Protein AF-A0A9E1U1A8-F1 (afdb_monomer_lite)

Structure (mmCIF, N/CA/C/O backbone):
data_AF-A0A9E1U1A8-F1
#
_entry.id   AF-A0A9E1U1A8-F1
#
loop_
_atom_site.group_PDB
_atom_site.id
_atom_site.type_symbol
_atom_site.label_atom_id
_atom_site.label_alt_id
_atom_site.label_comp_id
_atom_site.label_asym_id
_atom_site.label_entity_id
_atom_site.label_seq_id
_atom_site.pdbx_PDB_ins_code
_atom_site.Cartn_x
_atom_site.Cartn_y
_atom_site.Cartn_z
_atom_site.occupancy
_atom_site.B_iso_or_equiv
_atom_site.auth_seq_id
_atom_site.auth_comp_id
_atom_site.auth_asym_id
_atom_site.auth_atom_id
_atom_site.pdbx_PDB_model_num
ATOM 1 N N . MET A 1 1 ? 17.878 -0.824 -8.428 1.00 45.88 1 MET A N 1
ATOM 2 C CA . MET A 1 1 ? 16.535 -1.020 -9.016 1.00 45.88 1 MET A CA 1
ATOM 3 C C . MET A 1 1 ? 16.470 -0.280 -10.341 1.00 45.88 1 MET A C 1
ATOM 5 O O . MET A 1 1 ? 16.596 0.936 -10.352 1.00 45.88 1 MET A O 1
ATOM 9 N N . GLY A 1 2 ? 16.378 -1.024 -11.444 1.00 48.59 2 GLY A N 1
ATOM 10 C CA . GLY A 1 2 ? 16.529 -0.543 -12.825 1.00 48.59 2 GLY A CA 1
ATOM 11 C C . GLY A 1 2 ? 15.254 0.019 -13.453 1.00 48.59 2 GLY A C 1
ATOM 12 O O . GLY A 1 2 ? 14.937 -0.340 -14.573 1.00 48.59 2 GLY A O 1
ATOM 13 N N . ALA A 1 3 ? 14.512 0.855 -12.721 1.00 50.16 3 ALA A N 1
ATOM 14 C CA . ALA A 1 3 ? 13.375 1.627 -13.247 1.00 50.16 3 ALA A CA 1
ATOM 15 C C . ALA A 1 3 ? 13.652 3.147 -13.238 1.00 50.16 3 ALA A C 1
ATOM 17 O O . ALA A 1 3 ? 12.739 3.960 -13.374 1.00 50.16 3 ALA A O 1
ATOM 18 N N . GLY A 1 4 ? 14.913 3.539 -13.013 1.00 53.66 4 GLY A N 1
ATOM 19 C CA . GLY A 1 4 ? 15.340 4.939 -12.946 1.00 53.66 4 GLY A CA 1
ATOM 20 C C . GLY A 1 4 ? 15.514 5.606 -14.312 1.00 53.66 4 GLY A C 1
ATOM 21 O O . GLY A 1 4 ? 15.508 6.835 -14.374 1.00 53.66 4 GLY A O 1
ATOM 22 N N . ASP A 1 5 ? 15.618 4.812 -15.379 1.00 55.50 5 ASP A N 1
ATOM 23 C CA . ASP A 1 5 ? 15.977 5.277 -16.715 1.00 55.50 5 ASP A CA 1
ATOM 24 C C . ASP A 1 5 ? 14.754 5.338 -17.644 1.00 55.50 5 ASP A C 1
ATOM 26 O O . ASP A 1 5 ? 13.832 4.521 -17.589 1.00 55.50 5 ASP A O 1
ATOM 30 N N . GLU A 1 6 ? 14.706 6.346 -18.511 1.00 54.28 6 GLU A N 1
ATOM 31 C CA . GLU A 1 6 ? 13.719 6.384 -19.591 1.00 54.28 6 GLU A CA 1
ATOM 32 C C . GLU A 1 6 ? 14.010 5.257 -20.605 1.00 54.28 6 GLU A C 1
ATOM 34 O O . GLU A 1 6 ? 15.175 4.955 -20.868 1.00 54.28 6 GLU A O 1
ATOM 39 N N . PRO A 1 7 ? 12.982 4.619 -21.199 1.00 63.78 7 PRO A N 1
ATOM 40 C CA . PRO A 1 7 ? 11.560 4.975 -21.152 1.00 63.78 7 PRO A CA 1
ATOM 41 C C . PRO A 1 7 ? 10.778 4.325 -19.999 1.00 63.78 7 PRO A C 1
ATOM 43 O O . PRO A 1 7 ? 9.590 4.599 -19.850 1.00 63.78 7 PRO A O 1
ATOM 46 N N . GLN A 1 8 ? 11.418 3.489 -19.176 1.00 64.50 8 GLN A N 1
ATOM 47 C CA . GLN A 1 8 ? 10.760 2.691 -18.133 1.00 64.50 8 GLN A CA 1
ATOM 48 C C . GLN A 1 8 ? 10.027 3.572 -17.123 1.00 64.50 8 GLN A C 1
ATOM 50 O O . GLN A 1 8 ? 8.905 3.263 -16.748 1.00 64.50 8 GLN A O 1
ATOM 55 N N . LYS A 1 9 ? 10.611 4.711 -16.740 1.00 58.75 9 LYS A N 1
ATOM 56 C CA . LYS A 1 9 ? 9.984 5.672 -15.821 1.00 58.75 9 LYS A CA 1
ATOM 57 C C . LYS A 1 9 ? 8.698 6.320 -16.364 1.00 58.75 9 LYS A C 1
ATOM 59 O O . LYS A 1 9 ? 7.847 6.731 -15.578 1.00 58.75 9 LYS A O 1
ATOM 64 N N . SER A 1 10 ? 8.566 6.440 -17.685 1.00 61.75 10 SER A N 1
ATOM 65 C CA . SER A 1 10 ? 7.492 7.197 -18.348 1.00 61.75 10 SER A CA 1
ATOM 66 C C . SER A 1 10 ? 6.487 6.319 -19.098 1.00 61.75 10 SER A C 1
ATOM 68 O O . SER A 1 10 ? 5.564 6.855 -19.712 1.00 61.75 10 SER A O 1
ATOM 70 N N . ASP A 1 11 ? 6.638 4.991 -19.060 1.00 66.94 11 ASP A N 1
ATOM 71 C CA . ASP A 1 11 ? 5.685 4.068 -19.678 1.00 66.94 11 ASP A CA 1
ATOM 72 C C . ASP A 1 11 ? 4.365 4.040 -18.886 1.00 66.94 11 ASP A C 1
ATOM 74 O O . ASP A 1 11 ? 4.293 3.577 -17.748 1.00 66.94 11 ASP A O 1
ATOM 78 N N . MET A 1 12 ? 3.294 4.535 -19.512 1.00 67.31 12 MET A N 1
ATOM 79 C CA . MET A 1 12 ? 1.961 4.626 -18.911 1.00 67.31 12 MET A CA 1
ATOM 80 C C . MET A 1 12 ? 1.310 3.265 -18.630 1.00 67.31 12 MET A C 1
ATOM 82 O O . MET A 1 12 ? 0.325 3.218 -17.897 1.00 67.31 12 MET A O 1
ATOM 86 N N . HIS A 1 13 ? 1.818 2.161 -19.181 1.00 68.75 13 HIS A N 1
ATOM 87 C CA . HIS A 1 13 ? 1.223 0.832 -19.009 1.00 68.75 13 HIS A CA 1
ATOM 88 C C . HIS A 1 13 ? 1.428 0.225 -17.615 1.00 68.75 13 HIS A C 1
ATOM 90 O O . HIS A 1 13 ? 0.751 -0.747 -17.273 1.00 68.75 13 HIS A O 1
ATOM 96 N N . HIS A 1 14 ? 2.312 0.800 -16.796 1.00 69.19 14 HIS A N 1
ATOM 97 C CA . HIS A 1 14 ? 2.491 0.418 -15.389 1.00 69.19 14 HIS A CA 1
ATOM 98 C C . HIS A 1 14 ? 2.248 1.574 -14.404 1.00 69.19 14 HIS A C 1
ATOM 100 O O . HIS A 1 14 ? 2.401 1.393 -13.197 1.00 69.19 14 HIS A O 1
ATOM 106 N N . LEU A 1 15 ? 1.810 2.741 -14.896 1.00 67.81 15 LEU A N 1
ATOM 107 C CA . LEU A 1 15 ? 1.453 3.886 -14.061 1.00 67.81 15 LEU A CA 1
ATOM 108 C C . LEU A 1 15 ? -0.033 3.846 -13.691 1.00 67.81 15 LEU A C 1
ATOM 110 O O . LEU A 1 15 ? -0.909 3.926 -14.552 1.00 67.81 15 LEU A O 1
ATOM 114 N N . PHE A 1 16 ? -0.318 3.806 -12.390 1.00 71.44 16 PHE A N 1
ATOM 115 C CA . PHE A 1 16 ? -1.676 3.886 -11.853 1.00 71.44 16 PHE A CA 1
ATOM 116 C C . PHE A 1 16 ? -1.850 5.129 -10.990 1.00 71.44 16 PHE A C 1
ATOM 118 O O . PHE A 1 16 ? -0.940 5.550 -10.275 1.00 71.44 16 PHE A O 1
ATOM 125 N N . SER A 1 17 ? -3.052 5.705 -11.012 1.00 70.50 17 SER A N 1
ATOM 126 C CA . SER A 1 17 ? -3.421 6.748 -10.059 1.00 70.50 17 SER A CA 1
ATOM 127 C C . SER A 1 17 ? -3.481 6.157 -8.648 1.00 70.50 17 SER A C 1
ATOM 129 O O . SER A 1 17 ? -4.347 5.328 -8.366 1.00 70.50 17 SER A O 1
ATOM 131 N N . CYS A 1 18 ? -2.597 6.610 -7.762 1.00 68.94 18 CYS A N 1
ATOM 132 C CA . CYS A 1 18 ? -2.597 6.268 -6.343 1.00 68.94 18 CYS A CA 1
ATOM 133 C C . CYS A 1 18 ? -2.686 7.547 -5.498 1.00 68.94 18 CYS A C 1
ATOM 135 O O . CYS A 1 18 ? -2.255 8.620 -5.930 1.00 68.94 18 CYS A O 1
ATOM 137 N N . LYS A 1 19 ? -3.265 7.454 -4.297 1.00 78.06 19 LYS A N 1
ATOM 138 C CA . LYS A 1 19 ? -3.281 8.584 -3.360 1.00 78.06 19 LYS A CA 1
ATOM 139 C C . LYS A 1 19 ? -1.874 8.851 -2.839 1.00 78.06 19 LYS A C 1
ATOM 141 O O . LYS A 1 19 ? -1.121 7.916 -2.592 1.00 78.06 19 LYS A O 1
ATOM 146 N N . SER A 1 20 ? -1.524 10.122 -2.652 1.00 77.31 20 SER A N 1
ATOM 147 C CA . SER A 1 20 ? -0.156 10.524 -2.302 1.00 77.31 20 SER A CA 1
ATOM 148 C C . SER A 1 20 ? 0.322 9.945 -0.970 1.00 77.31 20 SER A C 1
ATOM 150 O O . SER A 1 20 ? 1.465 9.513 -0.890 1.00 77.31 20 SER A O 1
ATOM 152 N N . ASN A 1 21 ? -0.541 9.884 0.049 1.00 77.62 21 ASN A N 1
ATOM 153 C CA . ASN A 1 21 ? -0.223 9.279 1.346 1.00 77.62 21 ASN A CA 1
ATOM 154 C C . ASN A 1 21 ? 0.039 7.771 1.227 1.00 77.62 21 ASN A C 1
ATOM 156 O O . ASN A 1 21 ? 1.014 7.282 1.782 1.00 77.62 21 ASN A O 1
ATOM 160 N N . VAL A 1 22 ? -0.777 7.056 0.449 1.00 80.62 22 VAL A N 1
ATOM 161 C CA . VAL A 1 22 ? -0.627 5.611 0.218 1.00 80.62 22 VAL A CA 1
ATOM 162 C C . VAL A 1 22 ? 0.611 5.318 -0.632 1.00 80.62 22 VAL A C 1
ATOM 164 O O . VAL A 1 22 ? 1.395 4.441 -0.299 1.00 80.62 22 VAL A O 1
ATOM 167 N N . ASN A 1 23 ? 0.850 6.108 -1.681 1.00 81.06 23 ASN A N 1
ATOM 168 C CA . ASN A 1 23 ? 2.054 6.006 -2.505 1.00 81.06 23 ASN A CA 1
ATOM 169 C C . ASN A 1 23 ? 3.326 6.314 -1.702 1.00 81.06 23 ASN A C 1
ATOM 171 O O . ASN A 1 23 ? 4.356 5.684 -1.913 1.00 81.06 23 ASN A O 1
ATOM 175 N N . SER A 1 24 ? 3.257 7.286 -0.789 1.00 82.19 24 SER A N 1
ATOM 176 C CA . SER A 1 24 ? 4.369 7.610 0.102 1.00 82.19 24 SER A CA 1
ATOM 177 C C . SER A 1 24 ? 4.607 6.517 1.140 1.00 82.19 24 SER A C 1
ATOM 179 O O . SER A 1 24 ? 5.764 6.248 1.432 1.00 82.19 24 SER A O 1
ATOM 181 N N . SER A 1 25 ? 3.545 5.911 1.680 1.00 84.81 25 SER A N 1
ATOM 182 C CA . SER A 1 25 ? 3.632 4.807 2.646 1.00 84.81 25 SER A CA 1
ATOM 183 C C . SER A 1 25 ? 4.199 3.535 2.011 1.00 84.81 25 SER A C 1
ATOM 185 O O . SER A 1 25 ? 5.099 2.922 2.569 1.00 84.81 25 SER A O 1
ATOM 187 N N . ARG A 1 26 ? 3.761 3.195 0.791 1.00 87.56 26 ARG A N 1
ATOM 188 C CA . ARG A 1 26 ? 4.306 2.068 0.020 1.00 87.56 26 ARG A CA 1
ATOM 189 C C . ARG A 1 26 ? 5.785 2.236 -0.320 1.00 87.56 26 ARG A C 1
ATOM 191 O O . ARG A 1 26 ? 6.460 1.248 -0.578 1.00 87.56 26 ARG A O 1
ATOM 198 N N . GLY A 1 27 ? 6.250 3.477 -0.475 1.00 85.12 27 GLY A N 1
ATOM 199 C CA . GLY A 1 27 ? 7.635 3.785 -0.817 1.00 85.12 27 GLY A CA 1
ATOM 200 C C . GLY A 1 27 ? 8.173 2.927 -1.968 1.00 85.12 27 GLY A C 1
ATOM 201 O O . GLY A 1 27 ? 7.711 3.007 -3.115 1.00 85.12 27 GLY A O 1
ATOM 202 N N . ASN A 1 28 ? 9.158 2.094 -1.645 1.00 82.69 28 ASN A N 1
ATOM 203 C CA . ASN A 1 28 ? 9.762 1.142 -2.571 1.00 82.69 28 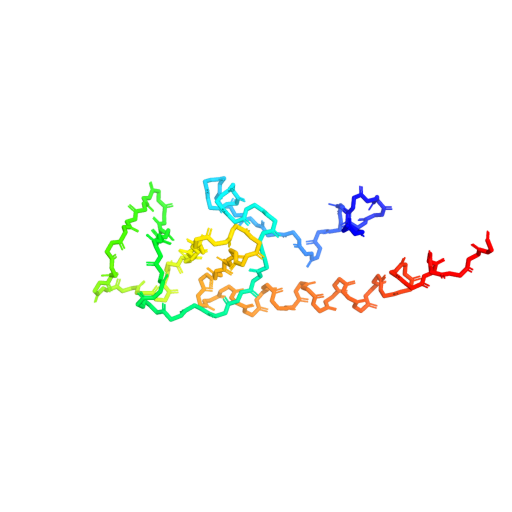ASN A CA 1
ATOM 204 C C . ASN A 1 28 ? 9.563 -0.317 -2.140 1.00 82.69 28 ASN A C 1
ATOM 206 O O . ASN A 1 28 ? 10.260 -1.210 -2.625 1.00 82.69 28 ASN A O 1
ATOM 210 N N . ASP A 1 29 ? 8.617 -0.543 -1.241 1.00 88.19 29 ASP A N 1
ATOM 211 C CA . ASP A 1 29 ? 8.447 -1.825 -0.585 1.00 88.19 29 ASP A CA 1
ATOM 212 C C . ASP A 1 29 ? 7.811 -2.824 -1.554 1.00 88.19 29 ASP A C 1
ATOM 214 O O . ASP A 1 29 ? 6.971 -2.454 -2.399 1.00 88.19 29 ASP A O 1
ATOM 218 N N . PRO A 1 30 ? 8.260 -4.086 -1.529 1.00 88.31 30 PRO A N 1
ATOM 219 C CA . PRO A 1 30 ? 7.708 -5.120 -2.382 1.00 88.31 30 PRO A CA 1
ATOM 220 C C . PRO A 1 30 ? 6.216 -5.321 -2.102 1.00 88.31 30 PRO A C 1
ATOM 222 O O . PRO A 1 30 ? 5.743 -5.183 -0.975 1.00 88.31 30 PRO A O 1
ATOM 225 N N . TYR A 1 31 ? 5.478 -5.661 -3.161 1.00 89.31 31 TYR A N 1
ATOM 226 C CA . TYR A 1 31 ? 4.091 -6.074 -3.008 1.00 89.31 31 TYR A CA 1
ATOM 227 C C . TYR A 1 31 ? 4.030 -7.501 -2.462 1.00 89.31 31 TYR A C 1
ATOM 229 O O . TYR A 1 31 ? 4.695 -8.384 -3.012 1.00 89.31 31 TYR A O 1
ATOM 237 N N . ALA A 1 32 ? 3.221 -7.722 -1.430 1.00 91.81 32 ALA A N 1
ATOM 238 C CA . ALA A 1 32 ? 2.969 -9.034 -0.842 1.00 91.81 32 ALA A CA 1
ATOM 239 C C . ALA A 1 32 ? 1.500 -9.165 -0.424 1.00 91.81 32 ALA A C 1
ATOM 241 O O . ALA A 1 32 ? 0.776 -8.174 -0.402 1.00 91.81 32 ALA A O 1
ATOM 242 N N . GLU A 1 33 ? 1.100 -10.401 -0.133 1.00 92.38 33 GLU A N 1
ATOM 243 C CA . GLU A 1 33 ? -0.100 -10.685 0.653 1.00 92.38 33 GLU A CA 1
ATOM 244 C C . GLU A 1 33 ? 0.299 -10.650 2.131 1.00 92.38 33 GLU A C 1
ATOM 246 O O . GLU A 1 33 ? 1.268 -11.320 2.508 1.00 92.38 33 GLU A O 1
ATOM 251 N N . ILE A 1 34 ? -0.417 -9.881 2.935 1.00 93.31 34 ILE A N 1
ATOM 252 C CA . ILE A 1 34 ? -0.189 -9.637 4.351 1.00 93.31 34 ILE A CA 1
ATOM 253 C C . ILE A 1 34 ? -1.376 -10.249 5.105 1.00 93.31 34 ILE A C 1
ATOM 255 O O . ILE A 1 34 ? -2.525 -9.967 4.781 1.00 93.31 34 ILE A O 1
ATOM 259 N N . PRO A 1 35 ? -1.145 -11.129 6.088 1.00 94.56 35 PRO A N 1
ATOM 260 C CA . PRO A 1 35 ? -2.212 -11.548 6.988 1.00 94.56 35 PRO A CA 1
ATOM 261 C C . PRO A 1 35 ? -2.773 -10.346 7.764 1.00 94.56 35 PRO A C 1
ATOM 263 O O . PRO A 1 35 ? -1.990 -9.594 8.336 1.00 94.56 35 PRO A O 1
ATOM 266 N N . ASP A 1 36 ? -4.101 -10.217 7.888 1.00 92.44 36 ASP A N 1
ATOM 267 C CA . ASP A 1 36 ? -4.754 -9.099 8.604 1.00 92.44 36 ASP A CA 1
ATOM 268 C C . ASP A 1 36 ? -4.168 -8.827 10.008 1.00 92.44 36 ASP A C 1
ATOM 270 O O . ASP A 1 36 ? -4.189 -7.705 10.509 1.00 92.44 36 ASP A O 1
ATOM 274 N N . GLU A 1 37 ? -3.687 -9.882 10.669 1.00 94.38 37 GLU A N 1
ATOM 275 C CA . GLU A 1 37 ? -3.093 -9.875 12.010 1.00 94.38 37 GLU A CA 1
ATOM 276 C C . GLU A 1 37 ? -1.666 -9.316 12.076 1.00 94.38 37 GLU A C 1
ATOM 278 O O . GLU A 1 37 ? -1.244 -8.875 13.147 1.00 94.38 37 GLU A O 1
ATOM 283 N N . ASP A 1 38 ? -0.962 -9.311 10.947 1.00 94.44 38 ASP A N 1
ATOM 284 C CA . ASP A 1 38 ? 0.374 -8.738 10.779 1.00 94.44 38 ASP A CA 1
ATOM 285 C C . ASP A 1 38 ? 0.307 -7.298 10.220 1.00 94.44 38 ASP A C 1
ATOM 287 O O . ASP A 1 38 ? 1.308 -6.585 10.208 1.00 94.44 38 ASP A O 1
ATOM 291 N N . THR A 1 39 ? -0.867 -6.828 9.779 1.00 94.75 39 THR A N 1
ATOM 292 C CA . THR A 1 39 ? -1.031 -5.479 9.222 1.00 94.75 39 THR A CA 1
ATOM 293 C C . THR A 1 39 ? -0.966 -4.395 10.302 1.00 94.75 39 THR A C 1
ATOM 295 O O . THR A 1 39 ? -1.873 -4.252 11.124 1.00 94.75 39 THR A O 1
ATOM 298 N N . ASP A 1 40 ? 0.054 -3.535 10.226 1.00 95.38 40 ASP A N 1
ATOM 299 C CA . ASP A 1 40 ? 0.209 -2.373 11.113 1.00 95.38 40 ASP A CA 1
ATOM 300 C C . ASP A 1 40 ? -0.689 -1.200 10.726 1.00 95.38 40 ASP A C 1
ATOM 302 O O . ASP A 1 40 ? -1.089 -0.391 11.566 1.00 95.38 40 ASP A O 1
ATOM 306 N N . THR A 1 41 ? -0.920 -0.989 9.428 1.00 94.81 41 THR A N 1
ATOM 307 C CA . THR A 1 41 ? -1.692 0.170 8.970 1.00 94.81 41 THR A CA 1
ATOM 308 C C . THR A 1 41 ? -2.555 -0.129 7.762 1.00 94.81 41 THR A C 1
ATOM 310 O O . THR A 1 41 ? -2.087 -0.532 6.698 1.00 94.81 41 THR A O 1
ATOM 313 N N . TRP A 1 42 ? -3.824 0.223 7.913 1.00 95.25 42 TRP A N 1
ATOM 314 C CA . TRP A 1 42 ? -4.875 0.093 6.924 1.00 95.25 42 TRP A CA 1
ATOM 315 C C . TRP A 1 42 ? -5.194 1.458 6.314 1.00 95.25 42 TRP A C 1
ATOM 317 O O . TRP A 1 42 ? -5.530 2.408 7.027 1.00 95.25 42 TRP A O 1
ATOM 327 N N . TYR A 1 43 ? -5.153 1.575 4.986 1.00 93.12 43 TYR A N 1
ATOM 328 C CA . TYR A 1 43 ? -5.401 2.822 4.256 1.00 93.12 43 TYR A CA 1
ATOM 329 C C . TYR A 1 43 ? -6.655 2.756 3.376 1.00 93.12 43 TYR A C 1
ATOM 331 O O . TYR A 1 43 ? -6.692 2.055 2.358 1.00 93.12 43 TYR A O 1
ATOM 339 N N . ARG A 1 44 ? -7.657 3.596 3.671 1.00 89.81 44 ARG A N 1
ATOM 340 C CA . ARG A 1 44 ? -8.858 3.746 2.833 1.00 89.81 44 ARG A CA 1
ATOM 341 C C . ARG A 1 44 ? -9.275 5.199 2.715 1.00 89.81 44 ARG A C 1
ATOM 343 O O . ARG A 1 44 ? -9.360 5.949 3.676 1.00 89.81 44 ARG A O 1
ATOM 350 N N . ASN A 1 45 ? -9.606 5.596 1.490 1.00 84.44 45 ASN A N 1
ATOM 351 C CA . ASN A 1 45 ? -9.984 6.969 1.176 1.00 84.44 45 ASN A CA 1
ATOM 352 C C . ASN A 1 45 ? -8.983 7.981 1.759 1.00 84.44 45 ASN A C 1
ATOM 354 O O . ASN A 1 45 ? -7.840 7.980 1.315 1.00 84.44 45 ASN A O 1
ATOM 358 N N . ASP A 1 46 ? -9.419 8.906 2.608 1.00 83.75 46 ASP A N 1
ATOM 359 C CA . ASP A 1 46 ? -8.578 9.974 3.174 1.00 83.75 46 ASP A CA 1
ATOM 360 C C . ASP A 1 46 ? -8.203 9.712 4.639 1.00 83.75 46 ASP A C 1
ATOM 362 O O . ASP A 1 46 ? -7.767 10.626 5.334 1.00 83.75 46 ASP A O 1
ATOM 366 N N . TYR A 1 47 ? -8.379 8.477 5.115 1.00 87.94 47 TYR A N 1
ATOM 367 C CA . TYR A 1 47 ? -8.035 8.090 6.477 1.00 87.94 47 TYR A CA 1
ATOM 368 C C . TYR A 1 47 ? -7.202 6.805 6.508 1.00 87.94 47 TYR A C 1
ATOM 370 O O . TYR A 1 47 ? -7.123 6.049 5.534 1.00 87.94 47 TYR A O 1
ATOM 378 N N . SER A 1 48 ? -6.557 6.593 7.649 1.00 92.88 48 SER A N 1
ATOM 379 C CA . SER A 1 48 ? -5.849 5.368 7.990 1.00 92.88 48 SER A CA 1
ATOM 380 C C . SER A 1 48 ? -6.196 4.952 9.411 1.00 92.88 48 SER A C 1
ATOM 382 O O . SER A 1 48 ? -6.628 5.785 10.212 1.00 92.88 48 SER A O 1
ATOM 384 N N . GLN A 1 49 ? -6.015 3.675 9.708 1.00 94.25 49 GLN A N 1
ATOM 385 C CA . GLN A 1 49 ? -6.227 3.109 11.035 1.00 94.25 49 GLN A CA 1
ATOM 386 C C . GLN A 1 49 ? -5.236 1.972 11.285 1.00 94.25 49 GLN A C 1
ATOM 388 O O . GLN A 1 49 ? -4.710 1.402 10.333 1.00 94.25 49 GLN A O 1
ATOM 393 N N . GLU A 1 50 ? -4.990 1.676 12.556 1.00 94.94 50 GLU A N 1
ATOM 394 C CA . GLU A 1 50 ? -4.083 0.602 12.990 1.00 94.94 50 GLU A CA 1
ATOM 395 C C . GLU A 1 50 ? -4.868 -0.661 13.377 1.00 94.94 50 GLU A C 1
ATOM 397 O O . GLU A 1 50 ? -4.379 -1.771 13.228 1.00 94.94 50 GLU A O 1
ATOM 402 N N . ASP A 1 51 ? -6.125 -0.509 13.806 1.00 95.00 51 ASP A N 1
ATOM 403 C CA . ASP A 1 51 ? -6.990 -1.647 14.108 1.00 95.00 51 ASP A CA 1
ATOM 404 C C . ASP A 1 51 ? -7.531 -2.308 12.830 1.00 95.00 51 ASP A C 1
ATOM 406 O O . ASP A 1 51 ? -7.938 -1.625 11.878 1.00 95.00 51 ASP A O 1
ATOM 410 N N . ILE A 1 52 ? -7.637 -3.640 12.866 1.00 95.00 52 ILE A N 1
ATOM 411 C CA . ILE A 1 52 ? -8.241 -4.450 11.801 1.00 95.00 52 ILE A CA 1
ATOM 412 C C . ILE A 1 52 ? -9.676 -3.950 11.525 1.00 95.00 52 ILE A C 1
ATOM 414 O O . ILE A 1 52 ? -10.513 -3.935 12.441 1.00 95.00 52 ILE A O 1
ATOM 418 N N . PRO A 1 53 ? -10.001 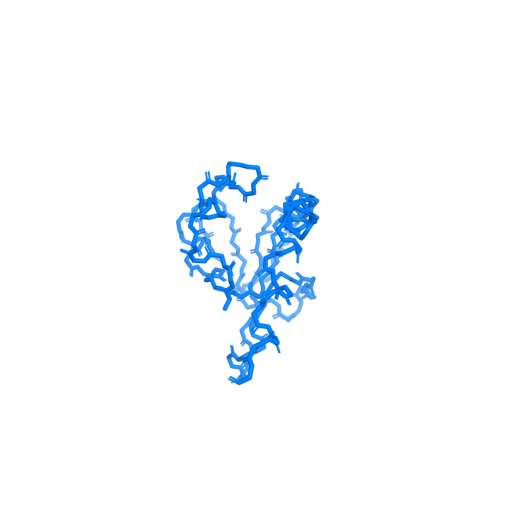-3.518 10.288 1.00 93.69 53 PRO A N 1
ATOM 419 C CA . PRO A 1 53 ? -11.350 -3.107 9.925 1.00 93.69 53 PRO A CA 1
ATOM 420 C C . PRO A 1 53 ? -12.354 -4.247 10.110 1.00 93.69 53 PRO A C 1
ATOM 422 O O . PRO A 1 53 ? -12.097 -5.391 9.763 1.00 93.69 53 PRO A O 1
ATOM 425 N N . THR A 1 54 ? -13.551 -3.937 10.601 1.00 92.81 54 THR A N 1
ATOM 426 C CA . THR A 1 54 ? -14.630 -4.932 10.743 1.00 92.81 54 THR A CA 1
ATOM 427 C C . THR A 1 54 ? -15.559 -4.996 9.530 1.00 92.81 54 THR A C 1
ATOM 429 O O . THR A 1 54 ? -16.363 -5.919 9.411 1.00 92.81 54 THR A O 1
ATOM 432 N N . GLU A 1 55 ? -15.457 -4.022 8.623 1.00 91.31 55 GLU A N 1
ATOM 433 C CA . GLU A 1 55 ? -16.211 -3.942 7.376 1.00 91.31 55 GLU A CA 1
ATOM 434 C C . GLU A 1 55 ? -15.312 -3.413 6.254 1.00 91.31 55 GLU A C 1
ATOM 436 O O . GLU A 1 55 ? -14.442 -2.572 6.484 1.00 91.31 55 GLU A O 1
ATOM 441 N N . TYR A 1 56 ? -15.591 -3.846 5.021 1.00 90.69 56 TYR A N 1
ATOM 442 C CA . TYR A 1 56 ? -14.899 -3.396 3.807 1.00 90.69 56 TYR A CA 1
ATOM 443 C C . TYR A 1 56 ? -13.380 -3.642 3.815 1.00 90.69 56 TYR A C 1
ATOM 445 O O . TYR A 1 56 ? -12.663 -2.845 3.217 1.00 90.69 56 TYR A O 1
ATOM 453 N N . ILE A 1 57 ? -12.906 -4.711 4.470 1.00 91.62 57 ILE A N 1
ATOM 454 C CA . ILE A 1 57 ? -11.480 -5.089 4.575 1.00 91.62 57 ILE A CA 1
ATOM 455 C C . ILE A 1 57 ? -10.807 -5.057 3.191 1.00 91.62 57 ILE A C 1
ATOM 457 O O . ILE A 1 57 ? -9.886 -4.275 2.986 1.00 91.62 57 ILE A O 1
ATOM 461 N N . ASP A 1 58 ? -11.400 -5.723 2.195 1.00 91.06 58 ASP A N 1
ATOM 462 C CA . ASP A 1 58 ? -10.932 -5.781 0.797 1.00 91.06 58 ASP A CA 1
ATOM 463 C C . ASP A 1 58 ? -10.764 -4.408 0.094 1.00 91.06 58 ASP A C 1
ATOM 465 O O . ASP A 1 58 ? -10.191 -4.308 -0.998 1.00 91.06 58 ASP A O 1
ATOM 469 N N . GLU A 1 59 ? -11.313 -3.326 0.660 1.00 91.38 59 GLU A N 1
ATOM 470 C CA . GLU A 1 59 ? -11.175 -1.964 0.131 1.00 91.38 59 GLU A CA 1
ATOM 471 C C . GLU A 1 59 ? -9.997 -1.179 0.724 1.00 91.38 59 GLU A C 1
ATOM 473 O O . GLU A 1 59 ? -9.738 -0.045 0.288 1.00 91.38 59 GLU A O 1
ATOM 478 N N . PHE A 1 60 ? -9.300 -1.732 1.710 1.00 92.44 60 PHE A N 1
ATOM 479 C CA . PHE A 1 60 ? -8.111 -1.131 2.292 1.00 92.44 60 PHE A CA 1
ATOM 480 C C . PHE A 1 60 ? -6.853 -1.598 1.561 1.00 92.44 60 PHE A C 1
ATOM 482 O O . PHE A 1 60 ? -6.814 -2.655 0.947 1.00 92.44 60 PHE A O 1
ATOM 489 N N . ALA A 1 61 ? -5.852 -0.725 1.533 1.00 93.06 61 ALA A N 1
ATOM 490 C CA . ALA A 1 61 ? -4.487 -1.139 1.248 1.00 93.06 61 ALA A CA 1
ATOM 491 C C . ALA A 1 61 ? -3.750 -1.279 2.577 1.00 93.06 61 ALA A C 1
ATOM 493 O O . ALA A 1 61 ? -4.035 -0.510 3.501 1.00 93.06 61 ALA A O 1
ATOM 494 N N . GLU A 1 62 ? -2.804 -2.200 2.650 1.00 95.25 62 GLU A N 1
ATOM 495 C CA . GLU A 1 62 ? -2.219 -2.645 3.912 1.00 95.25 62 GLU A CA 1
ATOM 496 C C . GLU A 1 62 ? -0.708 -2.477 3.899 1.00 95.25 62 GLU A C 1
ATOM 498 O O . GLU A 1 62 ? -0.051 -2.538 2.854 1.00 95.25 62 GLU A O 1
ATOM 503 N N . LYS A 1 63 ? -0.160 -2.206 5.076 1.00 95.56 63 LYS A N 1
ATOM 504 C CA . LYS A 1 63 ? 1.267 -2.013 5.290 1.00 95.56 63 LYS A CA 1
ATOM 505 C C . LYS A 1 63 ? 1.668 -2.783 6.540 1.00 95.56 63 LYS A C 1
ATOM 507 O O . LYS A 1 63 ? 1.111 -2.530 7.606 1.00 95.56 63 LYS A O 1
ATOM 512 N N . ASP A 1 64 ? 2.657 -3.648 6.377 1.00 95.81 64 ASP A N 1
ATOM 513 C CA . ASP A 1 64 ? 3.360 -4.346 7.451 1.00 95.81 64 ASP A CA 1
ATOM 514 C C . ASP A 1 64 ? 4.770 -3.752 7.557 1.00 95.81 64 ASP A C 1
ATOM 516 O O . ASP A 1 64 ? 5.481 -3.589 6.550 1.00 95.81 64 ASP A O 1
ATOM 520 N N . ASN A 1 65 ? 5.147 -3.364 8.773 1.00 94.00 65 ASN A N 1
ATOM 521 C CA . ASN A 1 65 ? 6.430 -2.784 9.128 1.00 94.00 65 ASN A CA 1
ATOM 522 C C . ASN A 1 65 ? 7.189 -3.670 10.128 1.00 94.00 65 ASN A C 1
ATOM 524 O O . ASN A 1 65 ? 7.218 -3.388 11.333 1.00 94.00 65 ASN A O 1
ATOM 528 N N . PRO A 1 66 ? 7.950 -4.650 9.602 1.00 92.94 66 PRO A N 1
ATOM 529 C CA . PRO A 1 66 ? 8.993 -5.387 10.268 1.00 92.94 66 PRO A CA 1
ATOM 530 C C . PRO A 1 66 ? 9.708 -4.666 11.408 1.00 92.94 66 PRO A C 1
ATOM 532 O O . PRO A 1 66 ? 10.152 -3.543 11.165 1.00 92.94 66 PRO A O 1
ATOM 535 N N . PRO A 1 67 ? 10.118 -5.303 12.523 1.00 94.00 67 PRO A N 1
ATOM 536 C CA . PRO A 1 67 ? 11.267 -4.782 13.267 1.00 94.00 67 PRO A CA 1
ATOM 537 C C . PRO A 1 67 ? 12.527 -4.635 12.390 1.00 94.00 67 PRO A C 1
ATOM 539 O O . PRO A 1 67 ? 13.396 -3.813 12.684 1.00 94.00 67 PRO A O 1
ATOM 542 N N . ASP A 1 68 ? 12.640 -5.444 11.329 1.00 92.94 68 ASP A N 1
ATOM 543 C CA . ASP A 1 68 ? 13.642 -5.285 10.276 1.00 92.94 68 ASP A CA 1
ATOM 544 C C . ASP A 1 68 ? 13.047 -4.501 9.089 1.00 92.94 68 ASP A C 1
ATOM 546 O O . ASP A 1 68 ? 12.208 -5.052 8.370 1.00 92.94 68 ASP A O 1
ATOM 550 N N . PRO A 1 69 ? 13.514 -3.266 8.826 1.00 87.94 69 PRO A N 1
ATOM 551 C CA . PRO A 1 69 ? 12.979 -2.414 7.764 1.00 87.94 69 PRO A CA 1
ATOM 552 C C . PRO A 1 69 ? 13.239 -2.955 6.347 1.00 87.94 69 PRO A C 1
ATOM 554 O O . PRO A 1 69 ? 12.696 -2.440 5.376 1.00 87.94 69 PRO A O 1
ATOM 557 N N . ASN A 1 70 ? 14.081 -3.983 6.182 1.00 89.31 70 ASN A N 1
ATOM 558 C CA . ASN A 1 70 ? 14.279 -4.625 4.876 1.00 89.31 70 ASN A CA 1
ATOM 559 C C . ASN A 1 70 ? 13.171 -5.627 4.524 1.00 89.31 70 ASN A C 1
ATOM 561 O O . ASN A 1 70 ? 13.133 -6.106 3.391 1.00 89.31 70 ASN A O 1
ATOM 565 N N . ASN A 1 71 ? 12.308 -5.954 5.488 1.00 90.75 71 ASN A N 1
ATOM 566 C CA . ASN A 1 71 ? 11.205 -6.896 5.323 1.00 90.75 71 ASN A CA 1
ATOM 567 C C . ASN A 1 71 ? 9.847 -6.192 5.287 1.00 90.75 71 ASN A C 1
ATOM 569 O O . ASN A 1 71 ? 8.826 -6.862 5.364 1.00 90.75 71 ASN A O 1
ATOM 573 N N . GLU A 1 72 ? 9.829 -4.862 5.183 1.00 93.44 72 GLU A N 1
ATOM 574 C CA . GLU A 1 72 ? 8.590 -4.122 4.985 1.00 93.44 72 GLU A CA 1
ATOM 575 C C . GLU A 1 72 ? 7.924 -4.538 3.679 1.00 93.44 72 GLU A C 1
ATOM 577 O O . GLU A 1 72 ? 8.570 -4.664 2.634 1.00 93.44 72 GLU A O 1
ATOM 582 N N . VAL A 1 73 ? 6.612 -4.725 3.735 1.00 94.12 73 VAL A N 1
ATOM 583 C CA . VAL A 1 73 ? 5.813 -5.125 2.581 1.00 94.12 73 VAL A CA 1
ATOM 584 C C . VAL A 1 73 ? 4.557 -4.274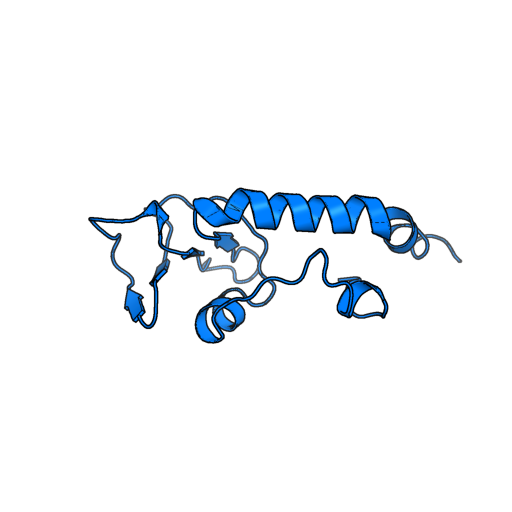 2.496 1.00 94.12 73 VAL A C 1
ATOM 586 O O . VAL A 1 73 ? 4.108 -3.675 3.474 1.00 94.12 73 VAL A O 1
ATOM 589 N N . PHE A 1 74 ? 4.003 -4.181 1.292 1.00 94.38 74 PHE A N 1
ATOM 590 C CA . PHE A 1 74 ? 2.781 -3.431 1.046 1.00 94.38 74 PHE A CA 1
ATOM 591 C C . PHE A 1 74 ? 1.782 -4.277 0.268 1.00 94.38 74 PHE A C 1
ATOM 593 O O . PHE A 1 74 ? 2.121 -4.850 -0.767 1.00 94.38 74 PHE A O 1
ATOM 600 N N . GLU A 1 75 ? 0.529 -4.273 0.691 1.00 92.88 75 GLU A N 1
ATOM 601 C CA . GLU A 1 75 ? -0.554 -4.931 -0.022 1.00 92.88 75 GLU A CA 1
ATOM 602 C C . GLU A 1 75 ? -1.470 -3.893 -0.685 1.00 92.88 75 GLU A C 1
ATOM 604 O O . GLU A 1 75 ? -2.081 -3.049 -0.020 1.00 92.88 75 GLU A O 1
ATOM 609 N N . PRO A 1 76 ? -1.603 -3.903 -2.022 1.00 90.62 76 PRO A N 1
ATOM 610 C CA . PRO A 1 76 ? -2.645 -3.143 -2.694 1.00 90.62 76 PRO A CA 1
ATOM 611 C C . PRO A 1 76 ? -4.023 -3.720 -2.368 1.00 90.62 76 PRO A C 1
ATOM 613 O O . PRO A 1 76 ? -4.172 -4.930 -2.280 1.00 90.62 76 PRO A O 1
ATOM 616 N N . ARG A 1 77 ? -5.052 -2.864 -2.377 1.00 90.81 77 ARG A N 1
ATOM 617 C CA . ARG A 1 77 ? -6.467 -3.279 -2.304 1.00 90.81 77 ARG A CA 1
ATOM 618 C C . ARG A 1 77 ? -6.756 -4.494 -3.175 1.00 90.81 77 ARG A C 1
ATOM 620 O O . ARG A 1 77 ? -6.273 -4.547 -4.313 1.00 90.81 77 ARG A O 1
ATOM 627 N N . GLU A 1 78 ? -7.652 -5.362 -2.721 1.00 86.94 78 GLU A N 1
ATOM 628 C CA . GLU A 1 78 ? -7.987 -6.622 -3.394 1.00 86.94 78 GLU A CA 1
ATOM 629 C C . GLU A 1 78 ? -8.333 -6.414 -4.880 1.00 86.94 78 GLU A C 1
ATOM 631 O O . GLU A 1 78 ? -7.770 -7.035 -5.785 1.00 86.94 78 GLU A O 1
ATOM 636 N N . ASN A 1 79 ? -9.176 -5.419 -5.176 1.00 85.12 79 ASN A N 1
ATOM 637 C CA . ASN A 1 79 ? -9.568 -5.094 -6.552 1.00 85.12 79 ASN A CA 1
ATOM 638 C C . ASN A 1 79 ? -8.426 -4.548 -7.439 1.00 85.12 79 ASN A C 1
ATOM 640 O O . ASN A 1 79 ? -8.575 -4.466 -8.663 1.00 85.12 79 ASN A O 1
ATOM 644 N N . HIS A 1 80 ? -7.297 -4.166 -6.843 1.00 82.31 80 HIS A N 1
ATOM 645 C CA . HIS A 1 80 ? -6.119 -3.626 -7.510 1.00 82.31 80 HIS A CA 1
ATOM 646 C C . HIS A 1 80 ? -4.976 -4.643 -7.609 1.00 82.31 80 HIS A C 1
ATOM 648 O O . HIS A 1 80 ? -4.133 -4.478 -8.494 1.00 82.31 80 HIS A O 1
ATOM 654 N N . LYS A 1 81 ? -4.959 -5.718 -6.808 1.00 84.38 81 LYS A N 1
ATOM 655 C CA . LYS A 1 81 ? -3.910 -6.757 -6.854 1.00 84.38 81 LYS A CA 1
ATOM 656 C C . LYS A 1 81 ? -3.640 -7.232 -8.282 1.00 84.38 81 LYS A C 1
ATOM 658 O O . LYS A 1 81 ? -2.513 -7.167 -8.767 1.00 84.38 81 LYS A O 1
ATOM 663 N N . GLY A 1 82 ? -4.695 -7.551 -9.036 1.00 79.50 82 GLY A N 1
ATOM 664 C CA . GLY A 1 82 ? -4.568 -7.968 -10.437 1.00 79.50 82 GLY A CA 1
ATOM 665 C C . GLY A 1 82 ? -3.998 -6.899 -11.387 1.00 79.50 82 GLY A C 1
ATOM 666 O O . GLY A 1 82 ? -3.321 -7.247 -12.356 1.00 79.50 82 GLY A O 1
ATOM 667 N N . ASN A 1 83 ? -4.247 -5.607 -11.142 1.00 80.19 83 ASN A N 1
ATOM 668 C CA . ASN A 1 83 ? -3.633 -4.516 -11.914 1.00 80.19 83 ASN A CA 1
ATOM 669 C C . ASN A 1 83 ? -2.137 -4.409 -11.609 1.00 80.19 83 ASN A C 1
ATOM 671 O O . ASN A 1 83 ? -1.336 -4.348 -12.543 1.00 80.19 83 ASN A O 1
ATOM 675 N N . ALA A 1 84 ? -1.771 -4.462 -10.325 1.00 79.81 84 ALA A N 1
ATOM 676 C CA . ALA A 1 84 ? -0.381 -4.445 -9.886 1.00 79.81 84 ALA A CA 1
ATOM 677 C C . ALA A 1 84 ? 0.396 -5.635 -10.472 1.00 79.81 84 ALA A C 1
ATOM 679 O O . ALA A 1 84 ? 1.447 -5.442 -11.085 1.00 79.81 84 ALA A O 1
ATOM 680 N N . SER A 1 85 ? -0.157 -6.852 -10.406 1.00 78.75 85 SER A N 1
ATOM 681 C CA . SER A 1 85 ? 0.477 -8.041 -10.991 1.00 78.75 85 SER A CA 1
ATOM 682 C C . SER A 1 85 ? 0.668 -7.914 -12.504 1.00 78.75 85 SER A C 1
ATOM 684 O O . SER A 1 85 ? 1.737 -8.243 -13.016 1.00 78.75 85 SER A O 1
ATOM 686 N N . ARG A 1 86 ? -0.336 -7.412 -13.240 1.00 81.56 86 ARG A N 1
ATOM 687 C CA . ARG A 1 86 ? -0.225 -7.212 -14.697 1.00 81.56 86 ARG A CA 1
ATOM 688 C C . ARG A 1 86 ? 0.829 -6.178 -15.065 1.00 81.56 86 ARG A C 1
ATOM 690 O O . ARG A 1 86 ? 1.540 -6.384 -16.041 1.00 81.56 86 ARG A O 1
ATOM 697 N N . ALA A 1 87 ? 0.939 -5.100 -14.300 1.00 80.31 87 ALA A N 1
ATOM 698 C CA . ALA A 1 87 ? 1.951 -4.080 -14.527 1.00 80.31 87 ALA A CA 1
ATOM 699 C C . ALA A 1 87 ? 3.363 -4.607 -14.287 1.00 80.31 87 ALA A C 1
ATOM 701 O O . ALA A 1 87 ? 4.233 -4.415 -15.134 1.00 80.31 87 ALA A O 1
ATOM 702 N N . MET A 1 88 ? 3.572 -5.341 -13.191 1.00 77.88 88 MET A N 1
ATOM 703 C CA . MET A 1 88 ? 4.852 -5.995 -12.911 1.00 77.88 88 MET A CA 1
ATOM 704 C C . MET A 1 88 ? 5.203 -7.020 -13.994 1.00 77.88 88 MET A C 1
ATOM 706 O O . MET A 1 88 ? 6.337 -7.052 -14.469 1.00 77.88 88 MET A O 1
ATOM 710 N N . PHE A 1 89 ? 4.225 -7.811 -14.445 1.00 78.38 89 PHE A N 1
ATOM 711 C CA . PHE A 1 89 ? 4.418 -8.770 -15.531 1.00 78.38 89 PHE A CA 1
ATOM 712 C C . PHE A 1 89 ? 4.743 -8.087 -16.866 1.00 78.38 89 PHE A C 1
ATOM 714 O O . PHE A 1 89 ? 5.654 -8.523 -17.564 1.00 78.38 89 PHE A O 1
ATOM 721 N N . TYR A 1 90 ? 4.036 -7.009 -17.218 1.00 77.81 90 TYR A N 1
ATOM 722 C CA . TYR A 1 90 ? 4.316 -6.218 -18.417 1.00 77.81 90 TYR A CA 1
ATOM 723 C C . TYR A 1 90 ? 5.721 -5.614 -18.361 1.00 77.81 90 TYR A C 1
ATOM 725 O O . TYR A 1 90 ? 6.473 -5.744 -19.324 1.00 77.81 90 TYR A O 1
ATOM 733 N N . PHE A 1 91 ? 6.096 -5.018 -17.225 1.00 73.00 91 PHE A N 1
ATOM 734 C CA . PHE A 1 91 ? 7.421 -4.439 -17.025 1.00 73.00 91 PHE A CA 1
ATOM 735 C C . PHE A 1 91 ? 8.517 -5.490 -17.198 1.00 73.00 91 PHE A C 1
ATOM 737 O O . PHE A 1 91 ? 9.463 -5.272 -17.951 1.00 73.00 91 PHE A O 1
ATOM 744 N N . PHE A 1 92 ? 8.356 -6.654 -16.562 1.00 76.25 92 PHE A N 1
ATOM 745 C CA . PHE A 1 92 ? 9.250 -7.792 -16.741 1.00 76.25 92 PHE A CA 1
ATOM 746 C C . PHE A 1 92 ? 9.317 -8.182 -18.223 1.00 76.25 92 PHE A C 1
ATOM 748 O O . PHE A 1 92 ? 10.374 -8.096 -18.833 1.00 76.25 92 PHE A O 1
ATOM 755 N N . ALA A 1 93 ? 8.193 -8.512 -18.857 1.00 77.56 93 ALA A N 1
ATOM 756 C CA . ALA A 1 93 ? 8.161 -8.971 -20.245 1.00 77.56 93 ALA A CA 1
ATOM 757 C C . ALA A 1 93 ? 8.771 -7.973 -21.251 1.00 77.56 93 ALA A C 1
ATOM 759 O O . ALA A 1 93 ? 9.514 -8.396 -22.137 1.00 77.56 93 ALA A O 1
ATOM 760 N N . MET A 1 94 ? 8.494 -6.673 -21.116 1.00 72.69 94 MET A N 1
ATOM 761 C CA . MET A 1 94 ? 8.995 -5.640 -22.033 1.00 72.69 94 MET A CA 1
ATOM 762 C C . MET A 1 94 ? 10.442 -5.229 -21.765 1.00 72.69 94 MET A C 1
ATOM 764 O O . MET A 1 94 ? 11.175 -4.944 -22.712 1.00 72.69 94 MET A O 1
ATOM 768 N N . TYR A 1 95 ? 10.871 -5.206 -20.503 1.00 68.44 95 TYR A N 1
ATOM 769 C CA . TYR A 1 95 ? 12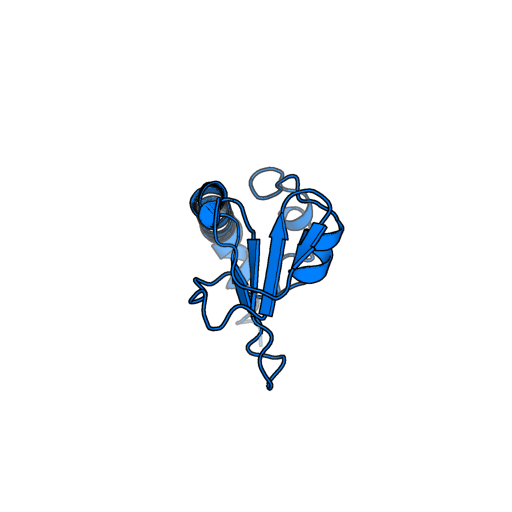.187 -4.693 -20.112 1.00 68.44 95 TYR A CA 1
ATOM 770 C C . TYR A 1 95 ? 13.166 -5.767 -19.630 1.00 68.44 95 TYR A C 1
ATOM 772 O O . TYR A 1 95 ? 14.291 -5.437 -19.255 1.00 68.44 95 TYR A O 1
ATOM 780 N N . ASN A 1 96 ? 12.806 -7.050 -19.723 1.00 56.06 96 ASN A N 1
ATOM 781 C CA . ASN A 1 96 ? 13.680 -8.187 -19.415 1.00 56.06 96 ASN A CA 1
ATOM 782 C C . ASN A 1 96 ? 15.042 -8.113 -20.118 1.00 56.06 96 ASN A C 1
ATOM 784 O O . ASN A 1 96 ? 16.066 -8.409 -19.513 1.00 56.06 96 ASN A O 1
ATOM 788 N N . ASN A 1 97 ? 15.078 -7.637 -21.367 1.00 50.66 97 ASN A N 1
ATOM 789 C CA . ASN A 1 97 ? 16.324 -7.472 -22.130 1.00 50.66 97 ASN A CA 1
ATOM 790 C C . ASN A 1 97 ? 17.239 -6.338 -21.622 1.00 50.66 97 ASN A C 1
ATOM 792 O O . ASN A 1 97 ? 18.362 -6.200 -22.097 1.00 50.66 97 ASN A O 1
ATOM 796 N N . VAL A 1 98 ? 16.791 -5.509 -20.677 1.00 52.34 98 VAL A N 1
ATOM 797 C CA . VAL A 1 98 ? 17.590 -4.411 -20.101 1.00 52.34 98 VAL A CA 1
ATOM 798 C C . VAL A 1 98 ? 18.061 -4.744 -18.678 1.00 52.34 98 VAL A C 1
ATOM 800 O O . VAL A 1 98 ? 19.047 -4.181 -18.215 1.00 52.34 98 VAL A O 1
ATOM 803 N N . ALA A 1 99 ? 17.415 -5.701 -18.000 1.00 42.47 99 ALA A N 1
ATOM 804 C CA . ALA A 1 99 ? 17.819 -6.162 -16.669 1.00 42.47 99 ALA A CA 1
ATOM 805 C C . ALA A 1 99 ? 19.018 -7.133 -16.693 1.00 42.47 99 ALA A C 1
ATOM 807 O O . ALA A 1 99 ? 19.775 -7.167 -15.727 1.00 42.47 99 ALA A O 1
ATOM 808 N N . ASP A 1 100 ? 19.219 -7.876 -17.790 1.00 44.72 100 ASP A N 1
ATOM 809 C CA . ASP A 1 100 ? 20.274 -8.903 -17.904 1.00 44.72 100 ASP A CA 1
ATOM 810 C C . ASP A 1 100 ? 21.527 -8.440 -18.683 1.00 44.72 100 ASP A C 1
ATOM 812 O O . ASP A 1 100 ? 22.551 -9.114 -18.701 1.00 44.72 100 ASP A O 1
ATOM 816 N N . THR A 1 101 ? 21.498 -7.258 -19.308 1.00 42.78 101 THR A N 1
ATOM 817 C CA . THR A 1 101 ? 22.597 -6.793 -20.187 1.00 42.78 101 THR A CA 1
ATOM 818 C C . THR A 1 101 ? 23.690 -6.000 -19.447 1.00 42.78 101 THR A C 1
ATOM 820 O O . THR A 1 101 ? 24.649 -5.552 -20.065 1.00 42.78 101 THR A O 1
ATOM 823 N N . ASN A 1 102 ? 23.602 -5.854 -18.118 1.00 45.09 102 ASN A N 1
ATOM 824 C CA . ASN A 1 102 ? 24.624 -5.176 -17.298 1.00 45.09 102 ASN A CA 1
ATOM 825 C C . ASN A 1 102 ? 25.367 -6.104 -16.315 1.00 45.09 102 ASN A C 1
ATOM 827 O O . ASN A 1 102 ? 26.087 -5.615 -15.447 1.00 45.09 102 ASN A O 1
ATOM 831 N N . SER A 1 103 ? 25.227 -7.428 -16.436 1.00 44.66 103 SER A N 1
ATOM 832 C CA . SER A 1 103 ? 25.950 -8.401 -15.598 1.00 44.66 103 SER A CA 1
ATOM 833 C C . SER A 1 103 ? 27.199 -9.006 -16.260 1.00 44.66 103 SER A C 1
ATOM 835 O O . SER A 1 103 ? 27.940 -9.717 -15.586 1.00 44.66 103 SER A O 1
ATOM 837 N N . TYR A 1 104 ? 27.492 -8.688 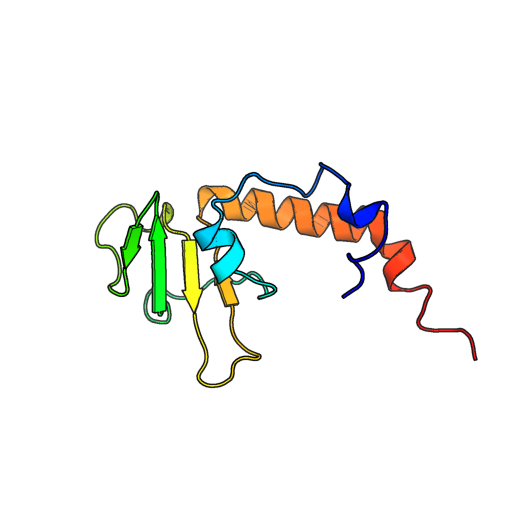-17.530 1.00 45.66 104 TYR A N 1
ATOM 838 C CA . TYR A 1 104 ? 28.696 -9.172 -18.218 1.00 45.66 104 TYR A CA 1
ATOM 839 C C . TYR A 1 104 ? 29.294 -8.144 -19.183 1.00 45.66 104 TYR A C 1
ATOM 841 O O . TYR A 1 104 ? 29.080 -8.234 -20.390 1.00 45.66 104 TYR A O 1
ATOM 849 N N . ILE A 1 105 ? 30.097 -7.214 -18.661 1.00 40.53 105 ILE A N 1
ATOM 850 C CA . ILE A 1 105 ? 31.284 -6.688 -19.353 1.00 40.53 105 ILE A CA 1
ATOM 851 C C . ILE A 1 105 ? 32.374 -6.508 -18.279 1.00 40.53 105 ILE A C 1
ATOM 853 O O . ILE A 1 105 ? 32.098 -5.895 -17.251 1.00 40.53 105 ILE A O 1
ATOM 857 N N . ASP A 1 106 ? 33.532 -7.129 -18.539 1.00 43.25 106 ASP A N 1
ATOM 858 C CA . ASP A 1 106 ? 34.763 -7.304 -17.731 1.00 43.25 106 ASP A CA 1
ATOM 859 C C . ASP A 1 106 ? 35.125 -6.244 -16.669 1.00 43.25 106 ASP A C 1
ATOM 861 O O . ASP A 1 106 ? 35.115 -5.029 -16.980 1.00 43.25 106 ASP A O 1
#

Foldseek 3Di:
DPCPDPPSVVDCLLDDDDDPVLCVLQPVAAADDDDLVQFQWWDADPDIDRDRDPPPNLRTKTWGDDPDNNNTHIYDRNVCNVSNVVSVVCSCVVCVVVVPPPPDDD

pLDDT: mean 79.03, std 16.34, range [40.53, 95.81]

Secondary structure (DSSP, 8-state):
---SSTTGGG-TTS-----HHHHHHHTTPPB----TTT-SEEEETTEEESSPPSS-GGGSEEEE--SSGGG-EEE--HHHHHHHHHHHHHHHHHHHHHHSTTS---

Radius of gyration: 15.92 Å; chains: 1; bounding box: 51×22×36 Å

Sequence (106 aa):
MGAGDEPQKSDMHHLFSCKSNVNSSRGNDPYAEIPDEDTDTWYRNDYSQEDIPT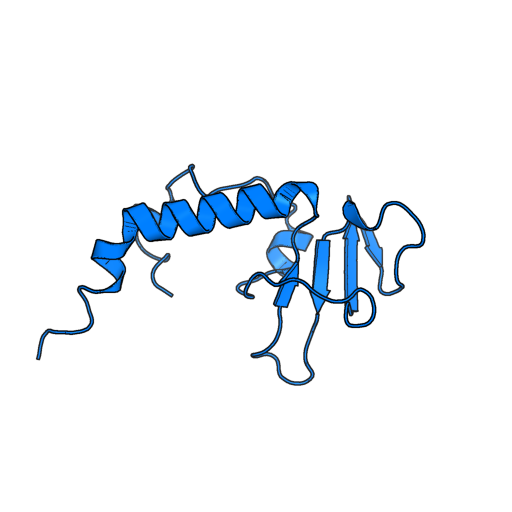EYIDEFAEKDNPPDPNNEVFEPRENHKGNASRAMFYFFAMYNNVADTNSYID